Protein AF-A0A840GIV2-F1 (afdb_monomer_lite)

Radius of gyration: 16.38 Å; chains: 1; bounding box: 48×38×38 Å

Structure (mmCIF, N/CA/C/O backbone):
data_AF-A0A840GIV2-F1
#
_entry.id   AF-A0A840GIV2-F1
#
loop_
_atom_site.group_PDB
_atom_site.id
_atom_site.type_symbol
_atom_site.label_atom_id
_atom_site.label_alt_id
_atom_site.label_comp_id
_atom_site.label_asym_id
_atom_site.label_entity_id
_atom_site.label_seq_id
_atom_site.pdbx_PDB_ins_code
_atom_site.Cartn_x
_atom_site.Cartn_y
_atom_site.Cartn_z
_atom_site.occupancy
_atom_site.B_iso_or_equiv
_atom_site.auth_seq_id
_atom_site.auth_comp_id
_atom_site.auth_asym_id
_atom_site.auth_atom_id
_atom_site.pdbx_PDB_model_num
ATOM 1 N N . MET A 1 1 ? -14.148 -14.259 -23.558 1.00 42.28 1 MET A N 1
ATOM 2 C CA . MET A 1 1 ? -14.519 -12.876 -23.200 1.00 42.28 1 MET A CA 1
ATOM 3 C C . MET A 1 1 ? -13.220 -12.107 -23.084 1.00 42.28 1 MET A C 1
ATOM 5 O O . MET A 1 1 ? -12.344 -12.578 -22.370 1.00 42.28 1 MET A O 1
ATOM 9 N N . THR A 1 2 ? -13.061 -11.031 -23.849 1.00 63.81 2 THR A N 1
ATOM 10 C CA . THR A 1 2 ? -11.817 -10.250 -23.900 1.00 63.81 2 THR A CA 1
ATOM 11 C C . THR A 1 2 ? -12.098 -8.888 -23.285 1.00 63.81 2 THR A C 1
ATOM 13 O O . THR A 1 2 ? -13.100 -8.267 -23.632 1.00 63.81 2 THR A O 1
ATOM 16 N N . LEU A 1 3 ? -11.258 -8.468 -22.344 1.00 62.94 3 LEU A N 1
ATOM 17 C CA . LEU A 1 3 ? -11.311 -7.144 -21.737 1.00 62.94 3 LEU A CA 1
ATOM 18 C C . LEU A 1 3 ? -10.208 -6.297 -22.373 1.00 62.94 3 LEU A C 1
ATOM 20 O O . LEU A 1 3 ? -9.043 -6.683 -22.315 1.00 62.94 3 LEU A O 1
ATOM 24 N N . GLU A 1 4 ? -10.574 -5.161 -22.962 1.00 69.94 4 GLU A N 1
ATOM 25 C CA . GLU A 1 4 ? -9.623 -4.128 -23.377 1.00 69.94 4 GLU A CA 1
ATOM 26 C C . GLU A 1 4 ? -9.674 -2.966 -22.386 1.00 69.94 4 GLU A C 1
ATOM 28 O O . GLU A 1 4 ? -10.747 -2.461 -22.055 1.00 69.94 4 GLU A O 1
ATOM 33 N N . HIS A 1 5 ? -8.500 -2.549 -21.912 1.00 67.81 5 HIS A N 1
ATOM 34 C CA . HIS A 1 5 ? -8.333 -1.396 -21.039 1.00 67.81 5 HIS A CA 1
ATOM 35 C C . HIS A 1 5 ? -7.416 -0.375 -21.719 1.00 67.81 5 HIS A C 1
ATOM 37 O O . HIS A 1 5 ? -6.284 -0.689 -22.077 1.00 67.81 5 HIS A O 1
ATOM 43 N N . SER A 1 6 ? -7.906 0.856 -21.870 1.00 74.25 6 SER A N 1
ATOM 44 C CA . SER A 1 6 ? -7.128 2.020 -22.302 1.00 74.25 6 SER A CA 1
ATOM 45 C C . SER A 1 6 ? -7.002 3.042 -21.170 1.00 74.25 6 SER A C 1
ATOM 47 O O . SER A 1 6 ? -7.998 3.339 -20.508 1.00 74.25 6 SER A O 1
ATOM 49 N N . ALA A 1 7 ? -5.813 3.616 -20.989 1.00 65.56 7 ALA A N 1
ATOM 50 C CA . ALA A 1 7 ? -5.551 4.732 -20.080 1.00 65.56 7 ALA A CA 1
ATOM 51 C C . ALA A 1 7 ? -4.606 5.744 -20.748 1.00 65.56 7 ALA A C 1
ATOM 53 O O . ALA A 1 7 ? -3.743 5.361 -21.539 1.00 65.56 7 ALA A O 1
ATOM 54 N N . ILE A 1 8 ? -4.763 7.031 -20.429 1.00 69.44 8 ILE A N 1
ATOM 55 C CA . ILE A 1 8 ? -3.800 8.070 -20.814 1.00 69.44 8 ILE A CA 1
ATOM 56 C C . ILE A 1 8 ? -2.622 7.958 -19.841 1.00 69.44 8 ILE A C 1
ATOM 58 O O . ILE A 1 8 ? -2.788 8.164 -18.641 1.00 69.44 8 ILE A O 1
ATOM 62 N N . ILE A 1 9 ? -1.447 7.579 -20.347 1.00 65.00 9 ILE A N 1
ATOM 63 C CA . ILE A 1 9 ? -0.230 7.480 -19.534 1.00 65.00 9 ILE A CA 1
ATOM 64 C C . ILE A 1 9 ? 0.321 8.894 -19.339 1.00 65.00 9 ILE A C 1
ATOM 66 O O . ILE A 1 9 ? 0.942 9.457 -20.238 1.00 65.00 9 ILE A O 1
ATOM 70 N N . GLU A 1 10 ? 0.067 9.471 -18.170 1.00 68.31 10 GLU A N 1
ATOM 71 C CA . GLU A 1 10 ? 0.686 10.726 -17.734 1.00 68.31 10 GLU A CA 1
ATOM 72 C C . GLU A 1 10 ? 2.061 10.467 -17.094 1.00 68.31 10 GLU A C 1
ATOM 74 O O . GLU A 1 10 ? 2.337 9.363 -16.617 1.00 68.31 10 GLU A O 1
ATOM 79 N N . ASP A 1 11 ? 2.916 11.492 -17.018 1.00 71.69 11 ASP A N 1
ATOM 80 C CA . ASP A 1 11 ? 4.279 11.389 -16.462 1.00 71.69 11 ASP A CA 1
ATOM 81 C C . ASP A 1 11 ? 4.319 10.781 -15.046 1.00 71.69 11 ASP A C 1
ATOM 83 O O . ASP A 1 11 ? 5.262 10.071 -14.689 1.00 71.69 11 ASP A O 1
ATOM 87 N N . HIS A 1 12 ? 3.252 10.969 -14.264 1.00 72.12 12 HIS A N 1
ATOM 88 C CA . HIS A 1 12 ? 3.093 10.396 -12.926 1.00 72.12 12 HIS A CA 1
ATOM 89 C C . HIS A 1 12 ? 3.152 8.853 -12.916 1.00 72.12 12 HIS A C 1
ATOM 91 O O . HIS A 1 12 ? 3.739 8.251 -12.012 1.00 72.12 12 HIS A O 1
ATOM 97 N N . TRP A 1 13 ? 2.618 8.190 -13.948 1.00 73.00 13 TRP A N 1
ATOM 98 C CA . TRP A 1 13 ? 2.666 6.728 -14.084 1.00 73.00 13 TRP A CA 1
ATOM 99 C C . TRP A 1 13 ? 4.084 6.212 -14.332 1.00 73.00 13 TRP A C 1
ATOM 101 O O . TRP A 1 13 ? 4.454 5.139 -13.848 1.00 73.00 13 TRP A O 1
ATOM 111 N N . ASN A 1 14 ? 4.906 6.987 -15.040 1.00 79.25 14 ASN A N 1
ATOM 112 C CA . ASN A 1 14 ? 6.312 6.651 -15.247 1.00 79.25 14 ASN A CA 1
ATOM 113 C C . ASN A 1 14 ? 7.129 6.784 -13.958 1.00 79.25 14 ASN A C 1
ATOM 115 O O . ASN A 1 14 ? 8.126 6.081 -13.790 1.00 79.25 14 ASN A O 1
ATOM 119 N N . GLN A 1 15 ? 6.697 7.639 -13.032 1.00 82.31 15 GLN A N 1
ATOM 120 C CA . GLN A 1 15 ? 7.391 7.859 -11.771 1.00 82.31 15 GLN A CA 1
ATOM 121 C C . GLN A 1 15 ? 7.022 6.830 -10.696 1.00 82.31 15 GLN A C 1
ATOM 123 O O . GLN A 1 15 ? 7.915 6.347 -9.999 1.00 82.31 15 GLN A O 1
ATOM 128 N N . PHE A 1 16 ? 5.750 6.453 -10.568 1.00 84.19 16 PHE A N 1
ATOM 129 C CA . PHE A 1 16 ? 5.272 5.637 -9.440 1.00 84.19 16 PHE A CA 1
ATOM 130 C C . PHE A 1 16 ? 4.694 4.272 -9.851 1.00 84.19 16 PHE A C 1
ATOM 132 O O . PHE A 1 16 ? 4.545 3.376 -9.025 1.00 84.19 16 PHE A O 1
ATOM 139 N N . GLY A 1 17 ? 4.441 4.045 -11.143 1.00 86.56 17 GLY A N 1
ATOM 140 C CA . GLY A 1 17 ? 3.871 2.784 -11.619 1.00 86.56 17 GLY A CA 1
ATOM 141 C C . GLY A 1 17 ? 2.452 2.510 -11.085 1.00 86.56 17 GLY A C 1
ATOM 142 O O . GLY A 1 17 ? 1.827 3.380 -10.477 1.00 86.56 17 GLY A O 1
ATOM 143 N N . PRO A 1 18 ? 1.918 1.293 -11.302 1.00 86.75 18 PRO A N 1
ATOM 144 C CA . PRO A 1 18 ? 0.524 0.960 -10.995 1.00 86.75 18 PRO A CA 1
ATOM 145 C C . PRO A 1 18 ? 0.208 0.942 -9.494 1.00 86.75 18 PRO A C 1
ATOM 147 O O . PRO A 1 18 ? -0.938 1.165 -9.108 1.00 86.75 18 PRO A O 1
ATOM 150 N N . GLY A 1 19 ? 1.213 0.733 -8.636 1.00 83.12 19 GLY A N 1
ATOM 151 C CA . GLY A 1 19 ? 1.027 0.737 -7.184 1.00 83.12 19 GLY A CA 1
ATOM 152 C C . GLY A 1 19 ? 0.515 2.075 -6.641 1.00 83.12 19 GLY A C 1
ATOM 153 O O . GLY A 1 19 ? -0.134 2.085 -5.599 1.00 83.12 19 GLY A O 1
ATOM 154 N N . ALA A 1 20 ? 0.760 3.193 -7.341 1.00 84.19 20 ALA A N 1
ATOM 155 C CA . ALA A 1 20 ? 0.322 4.528 -6.923 1.00 84.19 20 ALA A CA 1
ATOM 156 C C . ALA A 1 20 ? -1.186 4.587 -6.639 1.00 84.19 20 ALA A C 1
ATOM 158 O O . ALA A 1 20 ? -1.618 5.187 -5.655 1.00 84.19 20 ALA A O 1
ATOM 159 N N . VAL A 1 21 ? -1.967 3.906 -7.479 1.00 83.94 21 VAL A N 1
ATOM 160 C CA . VAL A 1 21 ? -3.423 3.788 -7.343 1.00 83.94 21 VAL A CA 1
ATOM 161 C C . VAL A 1 21 ? -3.803 2.443 -6.716 1.00 83.94 21 VAL A C 1
ATOM 163 O O . VAL A 1 21 ? -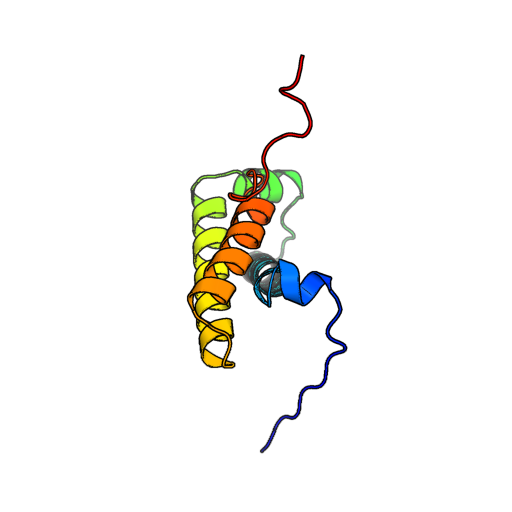4.771 2.365 -5.964 1.00 83.94 21 VAL A O 1
ATOM 166 N N . GLY A 1 22 ? -3.027 1.391 -6.990 1.00 92.06 22 GLY A N 1
ATOM 167 C CA . GLY A 1 22 ? -3.288 0.029 -6.533 1.00 92.06 22 GLY A CA 1
ATOM 168 C C . GLY A 1 22 ? -3.353 -0.137 -5.013 1.00 92.06 22 GLY A C 1
ATOM 169 O O . GLY A 1 22 ? -4.315 -0.711 -4.510 1.00 92.06 22 GLY A O 1
ATOM 170 N N . ILE A 1 23 ? -2.390 0.423 -4.270 1.00 95.25 23 ILE A N 1
ATOM 171 C CA . ILE A 1 23 ? -2.366 0.303 -2.799 1.00 95.25 23 ILE A CA 1
ATOM 172 C C . ILE A 1 23 ? -3.592 0.990 -2.176 1.00 95.25 23 ILE A C 1
ATOM 174 O O . ILE A 1 23 ? -4.197 0.463 -1.245 1.00 95.25 23 ILE A O 1
ATOM 178 N N . GLY A 1 24 ? -4.012 2.137 -2.719 1.00 93.00 24 GLY A N 1
ATOM 179 C CA . GLY A 1 24 ? -5.218 2.837 -2.273 1.00 93.00 24 GLY A CA 1
ATOM 180 C C . GLY A 1 24 ? -6.495 2.006 -2.447 1.00 93.00 24 GLY A C 1
ATOM 181 O O . GLY A 1 24 ? -7.354 2.017 -1.566 1.00 93.00 24 GLY A O 1
ATOM 182 N N . TRP A 1 25 ? -6.607 1.239 -3.538 1.00 95.94 25 TRP A N 1
ATOM 183 C CA . TRP A 1 25 ? -7.715 0.295 -3.728 1.00 95.94 25 TRP A CA 1
ATOM 184 C C . TRP A 1 25 ? -7.687 -0.847 -2.717 1.00 95.94 25 TRP A C 1
ATOM 186 O O . TRP A 1 25 ? -8.729 -1.169 -2.148 1.00 95.94 25 TRP A O 1
ATOM 196 N N . ASP A 1 26 ? -6.513 -1.420 -2.454 1.00 96.38 26 ASP A N 1
ATOM 197 C CA . ASP A 1 26 ? -6.373 -2.500 -1.473 1.00 96.38 26 ASP A CA 1
ATOM 198 C C . ASP A 1 26 ? -6.758 -2.019 -0.061 1.00 96.38 26 ASP A C 1
ATOM 200 O O . ASP A 1 26 ? -7.478 -2.712 0.659 1.00 96.38 26 ASP A O 1
ATOM 204 N N . LEU A 1 27 ? -6.377 -0.790 0.308 1.00 94.75 27 LEU A N 1
ATOM 205 C CA . LEU A 1 27 ? -6.790 -0.146 1.561 1.00 94.75 27 LEU A CA 1
ATOM 206 C C . LEU A 1 27 ? -8.304 0.105 1.620 1.00 94.75 27 LEU A C 1
ATOM 208 O O . LEU A 1 27 ? -8.936 -0.147 2.648 1.00 94.75 27 LEU A O 1
ATOM 212 N N . ALA A 1 28 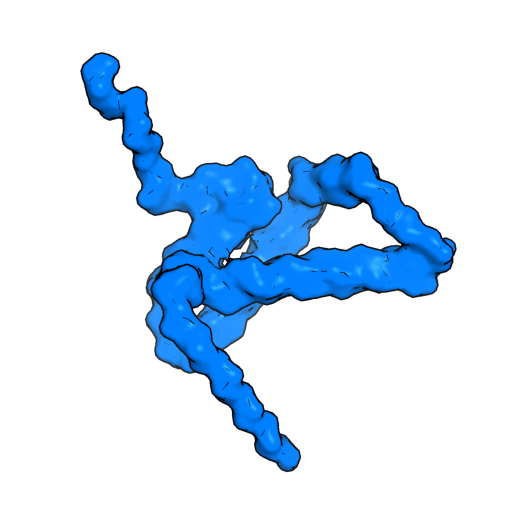? -8.910 0.574 0.526 1.00 93.56 28 ALA A N 1
ATOM 213 C CA . ALA A 1 28 ? -10.353 0.796 0.460 1.00 93.56 28 ALA A CA 1
ATOM 214 C C . ALA A 1 28 ? -11.140 -0.515 0.626 1.00 93.56 28 ALA A C 1
ATOM 216 O O . ALA A 1 28 ? -12.149 -0.549 1.334 1.00 93.56 28 ALA A O 1
ATOM 217 N N . ILE A 1 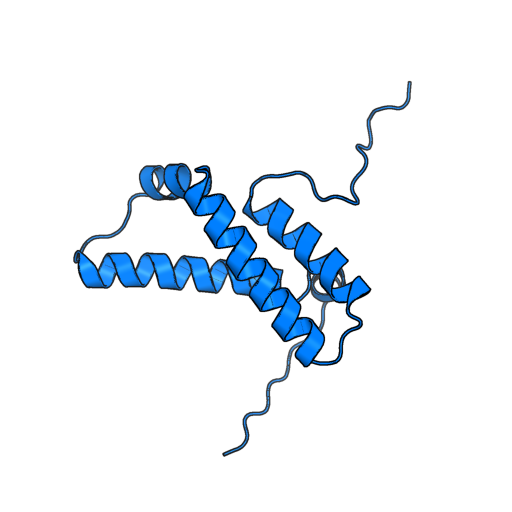29 ? -10.663 -1.602 0.015 1.00 95.44 29 ILE A N 1
ATOM 218 C CA . ILE A 1 29 ? -11.265 -2.934 0.141 1.00 95.44 29 ILE A CA 1
ATOM 219 C C . ILE A 1 29 ? -11.113 -3.466 1.571 1.00 95.44 29 ILE A C 1
ATOM 221 O O . ILE A 1 29 ? -12.089 -3.976 2.116 1.00 95.44 29 ILE A O 1
ATOM 225 N N . ALA A 1 30 ? -9.954 -3.288 2.211 1.00 93.25 30 ALA A N 1
ATOM 226 C CA . ALA A 1 30 ? -9.755 -3.666 3.614 1.00 93.25 30 ALA A CA 1
ATOM 227 C C . ALA A 1 30 ? -10.711 -2.909 4.560 1.00 93.25 30 ALA A C 1
ATOM 229 O O . ALA A 1 30 ? -11.325 -3.493 5.457 1.00 93.25 30 ALA A O 1
ATOM 230 N N . GLY A 1 31 ? -10.914 -1.608 4.327 1.00 92.75 31 GLY A N 1
ATOM 231 C CA . GLY A 1 31 ? -11.909 -0.819 5.057 1.00 92.75 31 GLY A CA 1
ATOM 232 C C . GLY A 1 31 ? -13.343 -1.316 4.833 1.00 92.75 31 GLY A C 1
ATOM 233 O O . GLY A 1 31 ? -14.125 -1.414 5.782 1.00 92.75 31 GLY A O 1
ATOM 234 N N . LEU A 1 32 ? -13.684 -1.678 3.593 1.00 94.44 32 LEU A N 1
ATOM 235 C CA . LEU A 1 32 ? -14.995 -2.222 3.240 1.00 94.44 32 LEU A CA 1
ATOM 236 C C . LEU A 1 32 ? -15.251 -3.589 3.886 1.00 94.44 32 LEU A C 1
ATOM 238 O O . LEU A 1 32 ? -16.345 -3.811 4.400 1.00 94.44 32 LEU A O 1
ATOM 242 N N . GLU A 1 33 ? -14.264 -4.486 3.902 1.00 93.69 33 GLU A N 1
ATOM 243 C CA . GLU A 1 33 ? -14.353 -5.781 4.588 1.00 93.69 33 GLU A CA 1
ATOM 244 C C . GLU A 1 33 ? -14.743 -5.582 6.056 1.00 93.69 33 GLU A C 1
ATOM 246 O O . GLU A 1 33 ? -15.693 -6.191 6.554 1.00 93.69 33 GLU A O 1
ATOM 251 N N . ARG A 1 34 ? -14.061 -4.655 6.734 1.00 91.88 34 ARG A N 1
ATOM 252 C CA . ARG A 1 34 ? -14.336 -4.336 8.134 1.00 91.88 34 ARG A CA 1
ATOM 253 C C . ARG A 1 34 ? -15.728 -3.744 8.329 1.00 91.88 34 ARG A C 1
ATOM 255 O O . ARG A 1 34 ? -16.409 -4.112 9.289 1.00 91.88 34 ARG A O 1
ATOM 262 N N . TYR A 1 35 ? -16.178 -2.878 7.421 1.00 93.62 35 TYR A N 1
ATOM 263 C CA . TYR A 1 35 ? -17.540 -2.344 7.450 1.00 93.62 35 TYR A CA 1
ATOM 264 C C . TYR A 1 35 ? -18.583 -3.457 7.310 1.00 93.62 35 TYR A C 1
ATOM 266 O O . TYR A 1 35 ? -19.515 -3.529 8.106 1.00 93.62 35 TYR A O 1
ATOM 274 N N . VAL A 1 36 ? -18.406 -4.368 6.352 1.00 96.75 36 VAL A N 1
ATOM 275 C CA . VAL A 1 36 ? -19.318 -5.502 6.139 1.00 96.75 36 VAL A CA 1
ATOM 276 C C . VAL A 1 36 ? -19.345 -6.434 7.354 1.00 96.75 36 VAL A C 1
ATOM 278 O O . VAL A 1 36 ? -20.417 -6.890 7.744 1.00 96.75 36 VAL A O 1
ATOM 281 N N . ALA A 1 37 ? -18.196 -6.689 7.984 1.00 95.06 37 ALA A N 1
ATOM 282 C CA . ALA A 1 37 ? -18.094 -7.581 9.139 1.00 95.06 37 ALA A CA 1
ATOM 283 C C . ALA A 1 37 ? -18.717 -7.004 10.424 1.00 95.06 37 ALA A C 1
ATOM 285 O O . ALA A 1 37 ? -19.218 -7.756 11.258 1.00 95.06 37 ALA A O 1
ATOM 286 N N . THR A 1 38 ? -18.664 -5.681 10.606 1.00 94.81 38 THR A N 1
ATOM 287 C CA . THR A 1 38 ? -19.056 -5.014 11.864 1.00 94.81 38 THR A CA 1
ATOM 288 C C . THR A 1 38 ? -20.353 -4.212 11.770 1.00 94.81 38 THR A C 1
ATOM 290 O O . THR A 1 38 ? -20.962 -3.909 12.794 1.00 94.81 38 THR A O 1
ATOM 293 N N . GLY A 1 39 ? -20.774 -3.841 10.560 1.00 95.44 39 GLY A N 1
ATOM 294 C CA . GLY A 1 39 ? -21.875 -2.913 10.305 1.00 95.44 39 GLY A CA 1
ATOM 295 C C . GLY A 1 39 ? -21.561 -1.446 10.631 1.00 95.44 39 GLY A C 1
ATOM 296 O O . GLY A 1 39 ? -22.466 -0.615 10.580 1.00 95.44 39 GLY A O 1
ATOM 297 N N . ALA A 1 40 ? -20.312 -1.112 10.974 1.00 93.06 40 ALA A N 1
ATOM 298 C CA . ALA A 1 40 ? -19.907 0.221 11.410 1.00 93.06 40 ALA A CA 1
ATOM 299 C C . ALA A 1 40 ? -18.714 0.747 10.604 1.00 93.06 40 ALA A C 1
ATOM 301 O O . ALA A 1 40 ? -17.812 0.000 10.224 1.00 93.06 40 ALA A O 1
ATOM 302 N N . SER A 1 41 ? -18.705 2.056 10.342 1.00 91.19 41 SER A N 1
ATOM 303 C CA . SER A 1 41 ? -17.550 2.732 9.747 1.00 91.19 41 SER A CA 1
ATOM 304 C C . SER A 1 41 ? -16.388 2.774 10.735 1.00 91.19 41 SER A C 1
ATOM 306 O O . SER A 1 41 ? -16.601 3.005 11.926 1.00 91.19 41 SER A O 1
ATOM 308 N N . VAL A 1 42 ? -15.164 2.623 10.230 1.00 90.50 42 VAL A N 1
ATOM 309 C CA . VAL A 1 42 ? -13.952 2.922 11.001 1.00 90.50 42 VAL A CA 1
ATOM 310 C C . VAL A 1 42 ? -13.814 4.439 11.089 1.00 90.50 42 VAL A C 1
ATOM 312 O O . VAL A 1 42 ? -13.918 5.124 10.070 1.00 90.50 42 VAL A O 1
ATOM 315 N N . ASP A 1 43 ? -13.627 4.972 12.293 1.00 92.81 43 ASP A N 1
ATOM 316 C CA . ASP A 1 43 ? -13.340 6.392 12.458 1.00 92.81 43 ASP A CA 1
ATOM 317 C C . ASP A 1 43 ? -11.926 6.726 11.957 1.00 92.81 43 ASP A C 1
ATOM 319 O O . ASP A 1 43 ? -11.052 5.866 11.833 1.00 92.81 43 ASP A O 1
ATOM 323 N N . HIS A 1 44 ? -11.718 7.999 11.638 1.00 89.12 44 HIS A N 1
ATOM 324 C CA . HIS A 1 44 ? -10.486 8.452 11.008 1.00 89.12 44 HIS A CA 1
ATOM 325 C C . HIS A 1 44 ? -9.249 8.239 11.893 1.00 89.12 44 HIS A C 1
ATOM 327 O O . HIS A 1 44 ? -8.229 7.781 11.390 1.00 89.12 44 HIS A O 1
ATOM 333 N N . GLU A 1 45 ? -9.351 8.491 13.201 1.00 95.12 45 GLU A N 1
ATOM 334 C CA . GLU A 1 45 ? -8.225 8.375 14.136 1.00 95.12 45 GLU A CA 1
ATOM 335 C C . GLU A 1 45 ? -7.768 6.918 14.272 1.00 95.12 45 GLU A C 1
ATOM 337 O O . GLU A 1 45 ? -6.575 6.623 14.191 1.00 95.12 45 GLU A O 1
ATOM 342 N N . THR A 1 46 ? -8.714 5.981 14.378 1.00 93.25 46 THR A N 1
ATOM 343 C CA . THR A 1 46 ? -8.417 4.542 14.385 1.00 93.25 46 THR A CA 1
ATOM 344 C C . THR A 1 46 ? -7.742 4.095 13.087 1.00 93.25 46 THR A C 1
ATOM 346 O O . THR A 1 46 ? -6.781 3.321 13.125 1.00 93.25 46 THR A O 1
ATOM 349 N N . ALA A 1 47 ? -8.223 4.568 11.933 1.00 92.75 47 ALA A N 1
ATOM 350 C CA . ALA A 1 47 ? -7.631 4.232 10.640 1.00 92.75 47 ALA A CA 1
ATOM 351 C C . ALA A 1 47 ? -6.200 4.781 10.511 1.00 92.75 47 ALA A C 1
ATOM 353 O O . ALA A 1 47 ? -5.298 4.042 10.116 1.00 92.75 47 ALA A O 1
ATOM 354 N N . GLU A 1 48 ? -5.966 6.039 10.891 1.00 93.19 48 GLU A N 1
ATOM 355 C CA . GLU A 1 48 ? -4.632 6.651 10.885 1.00 93.19 48 GLU A CA 1
ATOM 356 C C . GLU A 1 48 ? -3.661 5.942 11.834 1.00 93.19 48 GLU A C 1
ATOM 358 O O . GLU A 1 48 ? -2.530 5.639 11.444 1.00 93.19 48 GLU A O 1
ATOM 363 N N . ALA A 1 49 ? -4.107 5.601 13.046 1.00 95.50 49 ALA A N 1
ATOM 364 C CA . ALA A 1 49 ? -3.296 4.864 14.011 1.00 95.50 49 ALA A CA 1
ATOM 365 C C . ALA A 1 49 ? -2.862 3.493 13.466 1.00 95.50 49 ALA A C 1
ATOM 367 O O . ALA A 1 49 ? -1.703 3.101 13.621 1.00 95.50 49 ALA A O 1
ATOM 368 N N . TRP A 1 50 ? -3.764 2.775 12.788 1.00 95.44 50 TRP A N 1
ATOM 369 C CA . TRP A 1 50 ? -3.428 1.505 12.146 1.00 95.44 50 TRP A CA 1
ATOM 370 C C . TRP A 1 50 ? -2.476 1.694 10.960 1.00 95.44 50 TRP A C 1
ATOM 372 O O . TRP A 1 50 ? -1.477 0.980 10.883 1.00 95.44 50 TRP A O 1
ATOM 382 N N . MET A 1 51 ? -2.704 2.682 10.087 1.00 94.00 51 MET A N 1
ATOM 383 C CA . MET A 1 51 ? -1.806 2.971 8.956 1.00 94.00 51 MET A CA 1
ATOM 384 C C . MET A 1 51 ? -0.376 3.299 9.413 1.00 94.00 51 MET A C 1
ATOM 386 O O . MET A 1 51 ? 0.589 2.904 8.759 1.00 94.00 51 MET A O 1
ATOM 390 N N . GLY A 1 52 ? -0.222 3.978 10.555 1.00 95.06 52 GLY A N 1
ATOM 391 C CA . GLY A 1 52 ? 1.082 4.282 11.151 1.00 95.06 52 GLY A CA 1
ATOM 392 C C . GLY A 1 52 ? 1.752 3.107 11.878 1.00 95.06 52 GLY A C 1
ATOM 393 O O . GLY A 1 52 ? 2.952 3.172 12.165 1.00 95.06 52 GLY A O 1
ATOM 394 N N . SER A 1 53 ? 1.007 2.043 12.183 1.00 97.19 53 SER A N 1
ATOM 395 C CA . SER A 1 53 ? 1.500 0.874 12.916 1.00 97.19 53 SER A CA 1
ATOM 396 C C . SER A 1 53 ? 2.433 -0.008 12.074 1.00 97.19 53 SER A C 1
ATOM 398 O O . SER A 1 53 ? 2.482 0.094 10.848 1.00 97.19 53 SER A O 1
ATOM 400 N N . ALA A 1 54 ? 3.168 -0.913 12.730 1.00 97.31 54 ALA A N 1
ATOM 401 C CA . ALA A 1 54 ? 3.987 -1.906 12.028 1.00 97.31 54 ALA A CA 1
ATOM 402 C C . ALA A 1 54 ? 3.137 -2.785 11.094 1.00 97.31 54 ALA A C 1
ATOM 404 O O . ALA A 1 54 ? 3.510 -2.993 9.945 1.00 97.31 54 ALA A O 1
ATOM 405 N N . GLU A 1 55 ? 1.961 -3.210 11.559 1.00 97.00 55 GLU A N 1
ATOM 406 C CA . GLU A 1 55 ? 1.025 -4.034 10.792 1.00 97.00 55 GLU A CA 1
ATOM 407 C C . GLU A 1 55 ? 0.512 -3.309 9.538 1.00 97.00 55 GLU A C 1
ATOM 409 O O . GLU A 1 55 ? 0.555 -3.859 8.438 1.00 97.00 55 GLU A O 1
ATOM 414 N N . GLY A 1 56 ? 0.098 -2.044 9.669 1.00 96.75 56 GLY A N 1
ATOM 415 C CA . GLY A 1 56 ? -0.336 -1.238 8.523 1.00 96.75 56 GLY A CA 1
ATOM 416 C C . GLY A 1 56 ? 0.784 -1.038 7.498 1.00 96.75 56 GLY A C 1
ATOM 417 O O . GLY A 1 56 ? 0.574 -1.177 6.291 1.00 96.75 56 GLY A O 1
ATOM 418 N N . LYS A 1 57 ? 2.013 -0.784 7.963 1.00 97.50 57 LYS A N 1
ATOM 419 C CA . LYS A 1 57 ? 3.192 -0.655 7.090 1.00 97.50 57 LYS A CA 1
ATOM 420 C C . LYS A 1 57 ? 3.566 -1.961 6.391 1.00 97.50 57 LYS A C 1
ATOM 422 O O . LYS A 1 57 ? 3.970 -1.925 5.225 1.00 97.50 57 LYS A O 1
ATOM 427 N N . GLU A 1 58 ? 3.429 -3.100 7.063 1.00 98.00 58 GLU A N 1
ATOM 428 C CA . GLU A 1 58 ? 3.617 -4.427 6.469 1.00 98.00 58 GLU A CA 1
ATOM 429 C C . GLU A 1 58 ? 2.563 -4.706 5.394 1.00 98.00 58 GLU A C 1
ATOM 431 O O . GLU A 1 58 ? 2.923 -5.116 4.289 1.00 98.00 58 GLU A O 1
ATOM 436 N N . PHE A 1 59 ? 1.291 -4.387 5.658 1.00 97.38 59 PHE A N 1
ATOM 437 C CA . PHE A 1 59 ? 0.210 -4.503 4.676 1.00 97.38 59 PHE A CA 1
ATOM 438 C C . PHE A 1 59 ? 0.498 -3.676 3.414 1.00 97.38 59 PHE A C 1
ATOM 440 O O . PHE A 1 59 ? 0.477 -4.207 2.302 1.00 97.38 59 PHE A O 1
ATOM 447 N N . MET A 1 60 ? 0.835 -2.391 3.573 1.00 97.50 60 MET A N 1
ATOM 448 C CA . MET A 1 60 ? 1.133 -1.499 2.444 1.00 97.50 60 MET A CA 1
ATOM 449 C C . MET A 1 60 ? 2.380 -1.939 1.665 1.00 97.50 60 MET A C 1
ATOM 451 O O . MET A 1 60 ? 2.406 -1.847 0.439 1.00 97.50 60 MET A O 1
ATOM 455 N N . THR A 1 61 ? 3.393 -2.476 2.353 1.00 97.69 61 THR A N 1
ATOM 456 C CA . THR A 1 61 ? 4.578 -3.061 1.703 1.00 97.69 61 THR A CA 1
ATOM 457 C C . THR A 1 61 ? 4.196 -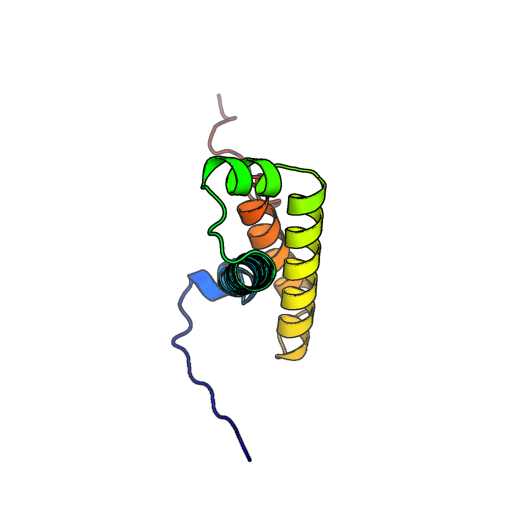4.288 0.873 1.00 97.69 61 THR A C 1
ATOM 459 O O . THR A 1 61 ? 4.586 -4.388 -0.288 1.00 97.69 61 THR A O 1
ATOM 462 N N . GLY A 1 62 ? 3.402 -5.204 1.435 1.00 98.12 62 GLY A N 1
ATOM 463 C CA . GLY A 1 62 ? 2.943 -6.408 0.740 1.00 98.12 62 GLY A CA 1
ATOM 464 C C . GLY A 1 62 ? 2.100 -6.092 -0.495 1.00 98.12 62 GLY A C 1
ATOM 465 O O . GLY A 1 62 ? 2.373 -6.617 -1.574 1.00 98.12 62 GLY A O 1
ATOM 466 N N . SER A 1 63 ? 1.129 -5.183 -0.363 1.00 97.94 63 SER A N 1
ATOM 467 C CA . SER A 1 63 ? 0.327 -4.688 -1.489 1.00 97.94 63 SER A CA 1
ATOM 468 C C . SER A 1 63 ? 1.217 -4.067 -2.576 1.00 97.94 63 SER A C 1
ATOM 470 O O . SER A 1 63 ? 1.129 -4.449 -3.745 1.00 97.94 63 SER A O 1
ATOM 472 N N . GLY A 1 64 ? 2.153 -3.188 -2.205 1.00 97.25 64 GLY A N 1
ATOM 473 C CA . GLY A 1 64 ? 3.070 -2.563 -3.159 1.00 97.25 64 GLY A CA 1
ATOM 474 C C . GLY A 1 64 ? 3.958 -3.560 -3.912 1.00 97.25 64 GLY A C 1
ATOM 475 O O . GLY A 1 64 ? 4.155 -3.418 -5.120 1.00 97.25 64 GLY A O 1
ATOM 476 N N . GLU A 1 65 ? 4.449 -4.605 -3.244 1.00 98.00 65 GLU A N 1
ATOM 477 C CA . GLU A 1 65 ? 5.239 -5.672 -3.875 1.00 98.00 65 GLU A CA 1
ATOM 478 C C . GLU A 1 65 ? 4.409 -6.533 -4.840 1.00 98.00 65 GLU A C 1
ATOM 480 O O . GLU A 1 65 ? 4.900 -6.924 -5.904 1.00 98.00 65 GLU A O 1
ATOM 485 N N . LEU A 1 66 ? 3.134 -6.787 -4.529 1.00 98.06 66 LEU A N 1
ATOM 486 C CA . LEU A 1 66 ? 2.213 -7.470 -5.444 1.00 98.06 66 LEU A CA 1
ATOM 487 C C . LEU A 1 66 ? 1.936 -6.618 -6.690 1.00 98.06 66 LEU A C 1
ATOM 489 O O . LEU A 1 66 ? 1.985 -7.126 -7.814 1.00 98.06 66 LEU A O 1
ATOM 493 N N . TRP A 1 67 ? 1.746 -5.309 -6.519 1.00 97.06 67 TRP A N 1
ATOM 494 C CA . TRP A 1 67 ? 1.614 -4.376 -7.640 1.00 97.06 67 TRP A CA 1
ATOM 495 C C . TRP A 1 67 ? 2.898 -4.254 -8.464 1.00 97.06 67 TRP A C 1
ATOM 497 O O . TRP A 1 67 ? 2.825 -4.151 -9.691 1.00 97.06 67 TRP A O 1
ATOM 507 N N . ARG A 1 68 ? 4.081 -4.344 -7.842 1.00 96.94 68 ARG A N 1
ATOM 508 C CA . ARG A 1 68 ? 5.357 -4.456 -8.565 1.00 96.94 68 ARG A CA 1
ATOM 509 C C . ARG A 1 68 ? 5.388 -5.716 -9.425 1.00 96.94 68 ARG A C 1
ATOM 511 O O . ARG A 1 68 ? 5.752 -5.637 -10.596 1.00 96.94 68 ARG A O 1
ATOM 518 N N . ALA A 1 69 ? 5.002 -6.865 -8.874 1.00 97.19 69 ALA A N 1
ATOM 519 C CA . ALA A 1 69 ? 4.963 -8.121 -9.621 1.00 97.19 69 ALA A CA 1
ATOM 520 C C . ALA A 1 69 ? 4.002 -8.040 -10.820 1.00 97.19 69 ALA A C 1
ATOM 522 O O . ALA A 1 69 ? 4.363 -8.456 -11.921 1.00 97.19 69 ALA A O 1
ATOM 523 N N . ALA A 1 70 ? 2.825 -7.432 -10.640 1.00 95.31 70 ALA A N 1
ATOM 524 C CA . ALA A 1 70 ? 1.876 -7.184 -11.724 1.00 95.31 70 ALA A CA 1
ATOM 525 C C . ALA A 1 70 ? 2.454 -6.258 -12.812 1.00 95.31 70 ALA A C 1
ATOM 527 O O . ALA A 1 70 ? 2.266 -6.509 -14.000 1.00 95.31 70 ALA A O 1
ATOM 528 N N . HIS A 1 71 ? 3.210 -5.228 -12.423 1.00 94.31 71 HIS A N 1
ATOM 529 C CA . HIS A 1 71 ? 3.867 -4.309 -13.356 1.00 94.31 71 HIS A CA 1
ATOM 530 C C . HIS A 1 71 ? 4.950 -4.995 -14.200 1.00 94.31 71 HIS A C 1
ATOM 532 O O . HIS A 1 71 ? 5.075 -4.745 -15.397 1.00 94.31 71 HIS A O 1
ATOM 538 N N . VAL A 1 72 ? 5.714 -5.909 -13.597 1.00 96.44 72 VAL A N 1
ATOM 539 C CA . VAL A 1 72 ? 6.665 -6.747 -14.341 1.00 96.44 72 VAL A CA 1
ATOM 540 C C . VAL A 1 72 ? 5.919 -7.667 -15.308 1.00 96.44 72 VAL A C 1
ATOM 542 O O . VAL A 1 72 ? 6.295 -7.778 -16.473 1.00 96.44 72 VAL A O 1
ATOM 545 N N . ALA A 1 73 ? 4.820 -8.282 -14.863 1.00 94.44 73 ALA A N 1
ATOM 546 C CA . ALA A 1 73 ? 4.000 -9.148 -15.708 1.00 94.44 73 ALA A CA 1
ATOM 547 C C . ALA A 1 73 ? 3.350 -8.402 -16.889 1.00 94.44 73 ALA A C 1
ATOM 549 O O . ALA A 1 73 ? 3.086 -9.018 -17.920 1.00 94.44 73 ALA A O 1
ATOM 550 N N . SER A 1 74 ? 3.142 -7.083 -16.783 1.00 91.06 74 SER A N 1
ATOM 551 C CA . SER A 1 74 ? 2.672 -6.250 -17.897 1.00 91.06 74 SER A CA 1
ATOM 552 C C . SER A 1 74 ? 3.770 -5.888 -18.909 1.00 91.06 74 SER A C 1
ATOM 554 O O . SER A 1 74 ? 3.493 -5.162 -19.860 1.00 91.06 74 SER A O 1
ATOM 556 N N . GLY A 1 75 ? 5.005 -6.369 -18.721 1.00 92.19 75 GLY A N 1
ATOM 557 C CA . GLY A 1 75 ? 6.117 -6.211 -19.662 1.00 92.19 75 GLY A CA 1
ATOM 558 C C . GLY A 1 75 ? 7.106 -5.088 -19.336 1.00 92.19 75 GLY A C 1
ATOM 559 O O . GLY A 1 75 ? 7.962 -4.791 -20.167 1.00 92.19 75 GLY A O 1
ATOM 560 N N . VAL A 1 76 ? 7.014 -4.458 -18.160 1.00 92.81 76 VAL A N 1
ATOM 561 C CA . VAL A 1 76 ? 7.991 -3.445 -17.724 1.00 92.81 76 VAL A CA 1
ATOM 562 C C . VAL A 1 76 ? 9.244 -4.116 -17.160 1.00 92.81 76 VAL A C 1
ATOM 564 O O . VAL A 1 76 ? 9.164 -5.148 -16.496 1.00 92.81 76 VAL A O 1
ATOM 567 N N . ASP A 1 77 ? 10.409 -3.514 -17.417 1.00 95.56 77 ASP A N 1
ATOM 568 C CA . ASP A 1 77 ? 11.685 -3.958 -16.855 1.00 95.56 77 ASP A CA 1
ATOM 569 C C . ASP A 1 77 ? 11.629 -4.070 -15.319 1.00 95.56 77 ASP A C 1
ATOM 571 O O . ASP A 1 77 ? 11.075 -3.210 -14.628 1.00 95.56 77 ASP A O 1
ATOM 575 N N . ALA A 1 78 ? 12.225 -5.134 -14.778 1.00 96.12 78 ALA A N 1
ATOM 576 C CA . ALA A 1 78 ? 12.116 -5.465 -13.362 1.00 96.12 78 ALA A CA 1
ATOM 577 C C . ALA A 1 78 ? 12.784 -4.432 -12.442 1.00 96.12 78 ALA A C 1
ATOM 579 O O . ALA A 1 78 ? 12.255 -4.162 -11.361 1.00 96.12 78 ALA A O 1
ATOM 580 N N . ALA A 1 79 ? 13.910 -3.842 -12.857 1.00 95.50 79 ALA A N 1
ATOM 581 C CA . ALA A 1 79 ? 14.582 -2.807 -12.077 1.00 95.50 79 ALA A CA 1
ATOM 582 C C . ALA A 1 79 ? 13.761 -1.512 -12.090 1.00 95.50 79 ALA A C 1
ATOM 584 O O . ALA A 1 79 ? 13.471 -0.949 -11.036 1.00 95.50 79 ALA A O 1
ATOM 585 N N . SER A 1 80 ? 13.259 -1.121 -13.263 1.00 93.31 80 SER A N 1
ATOM 586 C CA . SER A 1 80 ? 12.366 0.035 -13.411 1.00 93.31 80 SER A CA 1
ATOM 587 C C . SER A 1 80 ? 11.082 -0.115 -12.586 1.00 93.31 80 SER A C 1
ATOM 589 O O . SER A 1 80 ? 10.630 0.832 -11.941 1.00 93.31 80 SER A O 1
ATOM 591 N N . ALA A 1 81 ? 10.479 -1.308 -12.575 1.00 94.62 81 ALA A N 1
ATOM 592 C CA . ALA A 1 81 ? 9.300 -1.595 -11.765 1.00 94.62 81 ALA A CA 1
ATOM 593 C C . ALA A 1 81 ? 9.600 -1.496 -10.261 1.00 94.62 81 ALA A C 1
ATOM 595 O O . ALA A 1 81 ? 8.762 -0.979 -9.523 1.00 94.62 81 ALA A O 1
ATOM 596 N N . LYS A 1 82 ? 10.786 -1.946 -9.824 1.00 95.31 82 LYS A N 1
ATOM 597 C CA . LYS A 1 82 ? 11.240 -1.877 -8.427 1.00 95.31 82 LYS A CA 1
ATOM 598 C C . LYS A 1 82 ? 11.447 -0.443 -7.953 1.00 95.31 82 LYS A C 1
ATOM 600 O O . LYS A 1 82 ? 10.930 -0.077 -6.906 1.00 95.31 82 LYS A O 1
ATOM 605 N N . GLU A 1 83 ? 12.128 0.390 -8.730 1.00 94.81 83 GLU A N 1
ATOM 606 C CA . GLU A 1 83 ? 12.330 1.800 -8.372 1.00 94.81 83 GLU A CA 1
ATOM 607 C C . GLU A 1 83 ? 10.999 2.543 -8.206 1.00 94.81 83 GLU A C 1
ATOM 609 O O . GLU A 1 83 ? 10.806 3.308 -7.261 1.00 94.81 83 GLU A O 1
ATOM 614 N N . ARG A 1 84 ? 10.054 2.293 -9.119 1.00 94.38 84 ARG A N 1
ATOM 615 C CA . ARG A 1 84 ? 8.711 2.883 -9.076 1.00 94.38 84 ARG A CA 1
ATOM 616 C C . ARG A 1 84 ? 7.936 2.413 -7.846 1.00 94.38 84 ARG A C 1
ATOM 618 O O . ARG A 1 84 ? 7.419 3.252 -7.113 1.00 94.38 84 ARG A O 1
ATOM 625 N N . SER A 1 85 ? 7.908 1.102 -7.586 1.00 95.62 85 SER A N 1
ATOM 626 C CA . SER A 1 85 ? 7.212 0.555 -6.418 1.00 95.62 85 SER A CA 1
ATOM 627 C C . SER A 1 85 ? 7.825 1.021 -5.105 1.00 95.62 85 SER A C 1
ATOM 629 O O . SER A 1 85 ? 7.082 1.297 -4.173 1.00 95.62 85 SER A O 1
ATOM 631 N N . ASP A 1 86 ? 9.149 1.162 -5.025 1.00 95.75 86 ASP A N 1
ATOM 632 C CA . ASP A 1 86 ? 9.822 1.616 -3.806 1.00 95.75 86 ASP A CA 1
ATOM 633 C C . ASP A 1 86 ? 9.426 3.045 -3.445 1.00 95.75 86 ASP A C 1
ATOM 635 O O . ASP A 1 86 ? 9.132 3.331 -2.284 1.00 95.75 86 ASP A O 1
ATOM 639 N N . ARG A 1 87 ? 9.347 3.937 -4.441 1.00 95.06 87 ARG A N 1
ATOM 640 C CA . ARG A 1 87 ? 8.847 5.302 -4.234 1.00 95.06 87 ARG A CA 1
ATOM 641 C C . ARG A 1 87 ? 7.399 5.301 -3.745 1.00 95.06 87 ARG A C 1
ATOM 643 O O . ARG A 1 87 ? 7.069 6.043 -2.824 1.00 95.06 87 ARG A O 1
ATOM 650 N N . THR A 1 88 ? 6.548 4.461 -4.328 1.00 95.19 88 THR A N 1
ATOM 651 C CA . THR A 1 88 ? 5.145 4.334 -3.917 1.00 95.19 88 THR A CA 1
ATOM 652 C C . THR A 1 88 ? 4.997 3.764 -2.508 1.00 95.19 88 THR A C 1
ATOM 654 O O . THR A 1 88 ? 4.251 4.318 -1.707 1.00 95.19 88 THR A O 1
ATOM 657 N N . ILE A 1 89 ? 5.700 2.678 -2.183 1.00 96.31 89 ILE A N 1
ATOM 658 C CA . ILE A 1 89 ? 5.653 2.044 -0.860 1.00 96.31 89 ILE A CA 1
ATOM 659 C C . ILE A 1 89 ? 6.128 3.033 0.206 1.00 96.31 89 ILE A C 1
ATOM 661 O O . ILE A 1 89 ? 5.471 3.172 1.237 1.00 96.31 89 ILE A O 1
ATOM 665 N N . ALA A 1 90 ? 7.221 3.757 -0.056 1.00 95.25 90 ALA A N 1
ATOM 666 C CA . ALA A 1 90 ? 7.710 4.794 0.845 1.00 95.25 90 ALA A CA 1
ATOM 667 C C . ALA A 1 90 ? 6.643 5.872 1.086 1.00 95.25 90 ALA A C 1
ATOM 669 O O . ALA A 1 90 ? 6.340 6.175 2.238 1.00 95.25 90 ALA A O 1
ATOM 670 N N . PHE A 1 91 ? 5.997 6.370 0.026 1.00 94.19 91 PHE A N 1
ATOM 671 C CA . PHE A 1 91 ? 4.917 7.353 0.144 1.00 94.19 91 PHE A CA 1
ATOM 672 C C . PHE A 1 91 ? 3.770 6.865 1.045 1.00 94.19 91 PHE A C 1
ATOM 674 O O . PHE A 1 91 ? 3.410 7.554 1.997 1.00 94.19 91 PHE A O 1
ATOM 681 N N . TYR A 1 92 ? 3.239 5.662 0.802 1.00 94.62 92 TYR A N 1
ATOM 682 C CA . TYR A 1 92 ? 2.132 5.110 1.598 1.00 94.62 92 TYR A CA 1
ATOM 683 C C . TYR A 1 92 ? 2.524 4.840 3.059 1.00 94.62 92 TYR A C 1
ATOM 685 O O . TYR A 1 92 ? 1.694 4.952 3.955 1.00 94.62 92 TYR A O 1
ATOM 693 N N . ARG A 1 93 ? 3.800 4.552 3.332 1.00 95.12 93 ARG A N 1
ATOM 694 C CA . ARG A 1 93 ? 4.317 4.359 4.697 1.00 95.12 93 ARG A CA 1
ATOM 695 C C . ARG A 1 93 ? 4.657 5.662 5.427 1.00 95.12 93 ARG A C 1
ATOM 697 O O . ARG A 1 93 ? 5.094 5.601 6.580 1.00 95.12 93 ARG A O 1
ATOM 704 N N . GLY A 1 94 ? 4.488 6.815 4.775 1.00 93.06 94 GLY A N 1
ATOM 705 C CA . GLY A 1 94 ? 4.91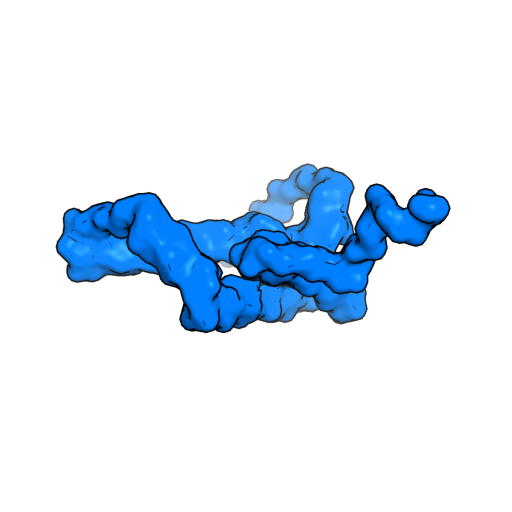7 8.114 5.298 1.00 93.06 94 GLY A CA 1
ATOM 706 C C . GLY A 1 94 ? 6.440 8.230 5.422 1.00 93.06 94 GLY A C 1
ATOM 707 O O . GLY A 1 94 ? 6.945 8.903 6.317 1.00 93.06 94 GLY A O 1
ATOM 708 N N . GLU A 1 95 ? 7.177 7.527 4.567 1.00 92.50 95 GLU A N 1
ATOM 709 C CA . GLU A 1 95 ? 8.634 7.445 4.564 1.00 92.50 95 GLU A CA 1
ATOM 710 C C . GLU A 1 95 ? 9.225 8.201 3.371 1.00 92.50 95 GLU A C 1
ATOM 712 O O . GLU A 1 95 ? 8.573 8.439 2.352 1.00 92.50 95 GLU A O 1
ATOM 717 N N . MET A 1 96 ? 10.494 8.586 3.494 1.00 86.06 96 MET A N 1
ATOM 718 C CA . MET A 1 96 ? 11.193 9.258 2.407 1.00 86.06 96 MET A CA 1
ATOM 719 C C . MET A 1 96 ? 11.494 8.260 1.276 1.00 86.06 96 MET A C 1
ATOM 721 O O . MET A 1 96 ? 12.024 7.180 1.551 1.00 86.06 96 MET A O 1
ATOM 725 N N . PRO A 1 97 ? 11.205 8.604 0.009 1.00 80.62 97 PRO A N 1
ATOM 726 C CA . PRO A 1 97 ? 11.579 7.770 -1.123 1.00 80.62 97 PRO A CA 1
ATOM 727 C C . PRO A 1 97 ? 13.102 7.563 -1.203 1.00 80.62 97 PRO A C 1
ATOM 729 O O . PRO A 1 97 ? 13.866 8.483 -0.901 1.00 80.62 97 PRO A O 1
ATOM 732 N N . PRO A 1 98 ? 13.574 6.395 -1.672 1.00 73.19 98 PRO A N 1
ATOM 733 C CA . PRO A 1 98 ? 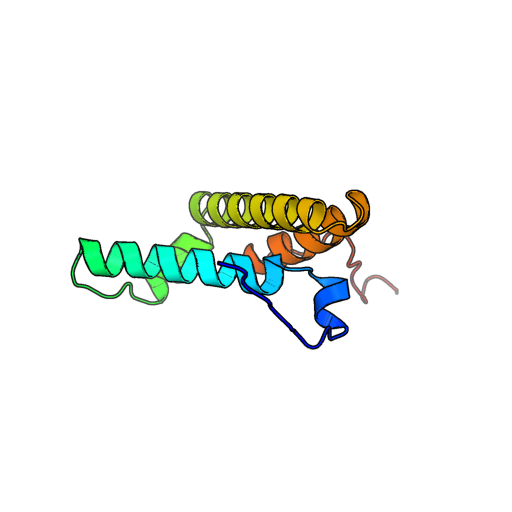15.003 6.067 -1.684 1.00 73.19 98 PRO A CA 1
ATOM 734 C C . PRO A 1 98 ? 15.855 6.919 -2.643 1.00 73.19 98 PRO A C 1
ATOM 736 O O . PRO A 1 98 ? 17.073 6.931 -2.504 1.00 73.19 98 PRO A O 1
ATOM 739 N N . ASP A 1 99 ? 15.236 7.639 -3.587 1.00 71.31 99 ASP A N 1
ATOM 740 C CA . ASP A 1 99 ? 15.912 8.433 -4.632 1.00 71.31 99 ASP A CA 1
ATOM 741 C C . ASP A 1 99 ? 15.753 9.959 -4.443 1.00 71.31 99 ASP A C 1
ATOM 743 O O . ASP A 1 99 ? 15.999 10.761 -5.339 1.00 71.31 99 ASP A O 1
ATOM 747 N N . THR A 1 100 ? 15.309 10.400 -3.263 1.00 57.00 100 THR A N 1
ATOM 748 C CA . THR A 1 100 ? 15.215 11.830 -2.929 1.00 57.00 100 THR A CA 1
ATOM 749 C C . THR A 1 100 ? 16.259 12.205 -1.883 1.00 57.00 100 THR A C 1
ATOM 751 O O . THR A 1 100 ? 16.070 11.960 -0.694 1.00 57.00 100 THR A O 1
ATOM 754 N N . ALA A 1 101 ? 17.356 12.834 -2.321 1.00 48.50 101 ALA A N 1
ATOM 755 C CA . ALA A 1 101 ? 18.219 13.622 -1.443 1.00 48.50 101 ALA A CA 1
ATOM 756 C C . ALA A 1 101 ? 17.576 14.996 -1.175 1.00 48.50 101 ALA A C 1
ATOM 758 O O . ALA A 1 101 ? 16.998 15.611 -2.071 1.00 48.50 101 ALA A O 1
ATOM 759 N N . HIS A 1 102 ? 17.680 15.484 0.062 1.00 44.72 102 HIS A N 1
ATOM 760 C CA . HIS A 1 102 ? 17.111 16.761 0.498 1.00 44.72 102 HIS A CA 1
ATOM 761 C C . HIS A 1 102 ? 17.693 17.940 -0.313 1.00 44.72 102 HIS A C 1
ATOM 763 O O . HIS A 1 102 ? 18.917 18.109 -0.328 1.00 44.72 102 HIS A O 1
ATOM 769 N N . PRO A 1 103 ? 16.881 18.839 -0.903 1.00 44.06 103 PRO A N 1
ATOM 770 C CA . PRO A 1 103 ? 17.363 20.153 -1.314 1.00 44.06 103 PRO A CA 1
ATOM 771 C C . PRO A 1 103 ? 17.558 20.984 -0.037 1.00 44.06 103 PRO A C 1
ATOM 773 O O . PRO A 1 103 ? 16.656 21.688 0.402 1.00 44.06 103 PRO A O 1
ATOM 776 N N . GLY A 1 104 ? 18.667 20.789 0.683 1.00 47.75 104 GLY A N 1
ATOM 777 C CA . GLY A 1 104 ? 18.892 21.518 1.941 1.00 47.75 104 GLY A CA 1
ATOM 778 C C . GLY A 1 104 ? 20.107 21.159 2.792 1.00 47.75 104 GLY A C 1
ATOM 779 O O . GLY A 1 104 ? 20.250 21.734 3.862 1.00 47.75 104 GLY A O 1
ATOM 780 N N . THR A 1 105 ? 21.016 20.288 2.351 1.00 51.31 105 THR A N 1
ATOM 781 C CA . THR A 1 105 ? 22.368 20.232 2.939 1.00 51.31 105 THR A CA 1
ATOM 782 C C . THR A 1 105 ? 23.377 20.735 1.920 1.00 51.31 105 THR A C 1
ATOM 784 O O . THR A 1 105 ? 24.057 19.965 1.246 1.00 51.31 105 THR A O 1
ATOM 787 N N . GLY A 1 106 ? 23.414 22.058 1.785 1.00 44.56 106 GLY A N 1
ATOM 788 C CA . GLY A 1 106 ? 24.405 22.802 1.025 1.00 44.56 106 GLY A CA 1
ATOM 789 C C . GLY A 1 106 ? 24.526 24.209 1.604 1.00 44.56 106 GLY A C 1
ATOM 790 O O . GLY A 1 106 ? 23.671 25.048 1.327 1.00 44.56 106 GLY A O 1
ATOM 791 N N . SER A 1 107 ? 25.636 24.435 2.318 1.00 39.72 107 SER A N 1
ATOM 792 C CA . SER A 1 107 ? 26.063 25.631 3.083 1.00 39.72 107 SER A CA 1
ATOM 793 C C . SER A 1 107 ? 25.664 25.658 4.555 1.00 39.72 107 SER A C 1
ATOM 795 O O . SER A 1 107 ? 24.452 25.667 4.852 1.00 39.72 107 SER A O 1
#

Secondary structure (DSSP, 8-state):
----------HHHHHH-THHHHHHHHHHHHHHHHHHHHSSPPPHHHHHHHHHSHHHHHHHHHHHHHHHHHHHHTT--HHHHHHHHHHHHHHHTT---TT---TT---

Sequence (107 aa):
MTLEHSAIIEDHWNQFGPGAVGIGWDLAIAGLERYVATGASVDHETAEAWMGSAEGKEFMTGSGELWRAAHVASGVDAASAKERSDRTIAFYRGEMPPDTAHPGTGS

pLDDT: mean 86.45, std 15.15, range [39.72, 98.12]

Foldseek 3Di:
DDDDDDDDDDVLCLQQNPLLVQLVVVLVVVQVVVCVVPVDGDDPVNSVVCCQDPNVLVSLLVRLVVRLVVRVVVPDDSVSSVLNSQCNSCVSNVHDRPPDDDPPPDD